Protein AF-A0A699Z115-F1 (afdb_monomer_lite)

Sequence (60 aa):
MVLAELVDSCRSHDFTDIVILHEHRGEPDGLVVCHLPYGPTAYFGLHNTVLRHDIGKKSE

Secondary structure (DSSP, 8-state):
--HHHHHHHHHHTT--EEEEEEEETTEEEEEEEEETTT--EEEEE--S---TTTTT----

Radius of gyration: 15.2 Å; chains: 1; bounding box: 31×20×41 Å

InterPro domains:
  IPR007109 Brix domain [PS50833] (1-60)
  IPR044281 U3 snoRNP protein/Ribosome production factor 1 [PTHR22734] (2-58)

Structure (mmCIF, N/CA/C/O backbone):
data_AF-A0A699Z115-F1
#
_entry.id   AF-A0A699Z115-F1
#
loop_
_atom_site.group_PDB
_atom_site.id
_atom_site.type_symbol
_atom_site.label_atom_id
_atom_site.label_alt_id
_atom_site.label_comp_id
_atom_site.label_asym_id
_atom_site.label_entity_id
_atom_site.label_seq_id
_atom_site.pdbx_PDB_ins_code
_atom_site.Cartn_x
_atom_site.Cartn_y
_atom_site.Cartn_z
_atom_site.occupancy
_atom_site.B_iso_or_equiv
_atom_site.auth_seq_id
_atom_site.auth_comp_id
_atom_site.auth_asym_id
_atom_site.auth_atom_id
_atom_site.pdbx_PDB_model_num
ATOM 1 N N . MET A 1 1 ? 9.052 -2.849 12.622 1.00 51.84 1 MET A N 1
ATOM 2 C CA . MET A 1 1 ? 7.834 -2.773 11.789 1.00 51.84 1 MET A CA 1
ATOM 3 C C . MET A 1 1 ? 6.921 -1.733 12.420 1.00 51.84 1 MET A C 1
ATOM 5 O O . MET A 1 1 ? 6.450 -1.970 13.519 1.00 51.84 1 MET A O 1
ATOM 9 N N . VAL A 1 2 ? 6.766 -0.583 11.757 1.00 77.69 2 VAL A N 1
ATOM 10 C CA . VAL A 1 2 ? 6.093 0.659 12.219 1.00 77.69 2 VAL A CA 1
ATOM 11 C C . VAL A 1 2 ? 4.627 0.721 11.738 1.00 77.69 2 VAL A C 1
ATOM 13 O O . VAL A 1 2 ? 3.927 1.706 11.922 1.00 77.69 2 VAL A O 1
ATOM 16 N N . LEU A 1 3 ? 4.123 -0.350 11.108 1.00 86.50 3 LEU A N 1
ATOM 17 C CA . LEU A 1 3 ? 2.814 -0.331 10.448 1.00 86.50 3 LEU A CA 1
ATOM 18 C C . LEU A 1 3 ? 1.654 -0.104 11.429 1.00 86.50 3 LEU A C 1
ATOM 20 O O . LEU A 1 3 ? 0.717 0.606 11.091 1.00 86.50 3 LEU A O 1
ATOM 24 N N . ALA A 1 4 ? 1.732 -0.660 12.641 1.00 89.94 4 ALA A N 1
ATOM 25 C CA . ALA A 1 4 ? 0.716 -0.435 13.668 1.00 89.94 4 ALA A CA 1
ATOM 26 C C . ALA A 1 4 ? 0.649 1.045 14.084 1.00 89.94 4 ALA A C 1
ATOM 28 O O . ALA A 1 4 ? -0.428 1.627 14.086 1.00 89.94 4 ALA A O 1
ATOM 29 N N . GLU A 1 5 ? 1.803 1.676 14.322 1.00 93.56 5 GLU A N 1
ATOM 30 C CA . GLU A 1 5 ? 1.892 3.100 14.674 1.00 93.56 5 GLU A CA 1
ATOM 31 C C . GLU A 1 5 ? 1.388 4.003 13.537 1.00 93.56 5 GLU A C 1
ATOM 33 O O . GLU A 1 5 ? 0.714 5.001 13.790 1.00 93.56 5 GLU A O 1
ATOM 38 N N . LEU A 1 6 ? 1.660 3.637 12.277 1.00 92.31 6 LEU A N 1
ATOM 39 C CA . LEU A 1 6 ? 1.122 4.341 11.111 1.00 92.31 6 LEU A CA 1
ATOM 40 C C . LEU A 1 6 ? -0.409 4.255 11.069 1.00 92.31 6 LEU A C 1
ATOM 42 O O . LEU A 1 6 ? -1.070 5.274 10.891 1.00 92.31 6 LEU A O 1
ATOM 46 N N . VAL A 1 7 ? -0.969 3.057 11.252 1.00 93.56 7 VAL A N 1
ATOM 47 C CA . VAL A 1 7 ? -2.425 2.843 11.256 1.00 93.56 7 VAL A CA 1
ATOM 48 C C . VAL A 1 7 ? -3.086 3.620 12.393 1.00 93.56 7 VAL A C 1
ATOM 50 O O . VAL A 1 7 ? -4.105 4.273 12.166 1.00 93.56 7 VAL A O 1
ATOM 53 N N . ASP A 1 8 ? -2.505 3.591 13.592 1.00 93.94 8 ASP A N 1
ATOM 54 C CA . ASP A 1 8 ? -3.035 4.313 14.750 1.00 93.94 8 ASP A CA 1
ATOM 55 C C . ASP A 1 8 ? -2.975 5.833 14.544 1.00 93.94 8 ASP A C 1
ATOM 57 O O . ASP A 1 8 ? -3.956 6.525 14.821 1.00 93.94 8 ASP A O 1
ATOM 61 N N . SER A 1 9 ? -1.885 6.346 13.964 1.00 94.94 9 SER A N 1
ATOM 62 C CA . SER A 1 9 ? -1.766 7.758 13.585 1.00 94.94 9 SER A CA 1
ATOM 63 C C . SER A 1 9 ? -2.797 8.161 12.524 1.00 94.94 9 SER A C 1
ATOM 65 O O . SER A 1 9 ? -3.456 9.192 12.658 1.00 94.94 9 SER A O 1
ATOM 67 N N . CYS A 1 10 ? -3.009 7.342 11.489 1.00 95.56 10 CYS A N 1
ATOM 68 C CA . CYS A 1 10 ? -4.021 7.615 10.466 1.00 95.56 10 CYS A CA 1
ATOM 69 C C . CYS A 1 10 ? -5.441 7.621 11.053 1.00 95.56 10 CYS A C 1
ATOM 71 O O . CYS A 1 10 ? -6.244 8.491 10.715 1.00 95.56 10 CYS A O 1
ATOM 73 N N . ARG A 1 11 ? -5.740 6.698 11.976 1.00 93.62 11 ARG A N 1
ATOM 74 C CA . ARG A 1 11 ? -7.023 6.662 12.693 1.00 93.62 11 ARG A CA 1
ATOM 75 C C . ARG A 1 11 ? -7.227 7.878 13.592 1.00 93.62 11 ARG A C 1
ATOM 77 O O . ARG A 1 11 ? -8.349 8.359 13.676 1.00 93.62 11 ARG A O 1
ATOM 84 N N . SER A 1 12 ? -6.180 8.384 14.251 1.00 95.81 12 SER A N 1
ATOM 85 C CA . SER A 1 12 ? -6.303 9.550 15.138 1.00 95.81 12 SER A CA 1
ATOM 86 C C . SER A 1 12 ? -6.445 10.885 14.398 1.00 95.81 12 SER A C 1
ATOM 88 O O . SER A 1 12 ? -6.715 11.895 15.040 1.00 95.81 12 SER A O 1
ATOM 90 N N . HIS A 1 13 ? -6.226 10.904 13.079 1.00 95.88 13 HIS A N 1
ATOM 91 C CA . HIS A 1 13 ? -6.317 12.093 12.224 1.00 95.88 13 HIS A CA 1
ATOM 92 C C . HIS A 1 13 ? -7.415 11.976 11.147 1.00 95.88 13 HIS A C 1
ATOM 94 O O . HIS A 1 13 ? -7.376 12.711 10.163 1.00 95.88 13 HIS A O 1
ATOM 100 N N . ASP A 1 14 ? -8.372 11.054 11.312 1.00 95.19 14 ASP A N 1
ATOM 101 C CA . ASP A 1 14 ? -9.540 10.881 10.431 1.00 95.19 14 ASP A CA 1
ATOM 102 C C . ASP A 1 14 ? -9.208 10.628 8.943 1.00 95.19 14 ASP A C 1
ATOM 104 O O . ASP A 1 14 ? -9.957 11.013 8.041 1.00 95.19 14 ASP A O 1
ATOM 108 N N . PHE A 1 15 ? -8.093 9.944 8.657 1.00 97.56 15 PHE A N 1
ATOM 109 C CA . PHE A 1 15 ? -7.829 9.451 7.303 1.00 97.56 15 PHE A CA 1
ATOM 110 C C . PHE A 1 15 ? -8.829 8.351 6.930 1.00 97.56 15 PHE A C 1
ATOM 112 O O . PHE A 1 15 ? -9.148 7.483 7.743 1.00 97.56 15 PHE A O 1
ATOM 119 N N . THR A 1 16 ? -9.282 8.351 5.675 1.00 97.75 16 THR A N 1
ATOM 120 C CA . THR A 1 16 ? -10.260 7.368 5.188 1.00 97.75 16 THR A CA 1
ATOM 121 C C . THR A 1 16 ? -9.608 6.076 4.726 1.00 97.75 16 THR A C 1
ATOM 123 O O . THR A 1 16 ? -10.180 5.008 4.907 1.00 97.75 16 THR A O 1
ATOM 126 N N . ASP A 1 17 ? -8.413 6.150 4.138 1.00 97.38 17 ASP A N 1
ATOM 127 C CA . ASP A 1 17 ? -7.779 5.014 3.477 1.00 97.38 17 ASP A CA 1
ATOM 128 C C . ASP A 1 17 ? -6.254 5.068 3.607 1.00 97.38 17 ASP A C 1
ATOM 130 O O . ASP A 1 17 ? -5.639 6.134 3.533 1.00 97.38 17 ASP A O 1
ATOM 134 N N . ILE A 1 18 ? -5.637 3.895 3.745 1.00 96.50 18 ILE A N 1
ATOM 135 C CA . ILE A 1 18 ? -4.193 3.696 3.604 1.00 96.50 18 ILE A CA 1
ATOM 136 C C . ILE A 1 18 ? -3.942 2.929 2.311 1.00 96.50 18 ILE A C 1
ATOM 138 O O . ILE A 1 18 ? -4.550 1.884 2.069 1.00 96.50 18 ILE A O 1
ATOM 142 N N . VAL A 1 19 ? -2.999 3.425 1.512 1.00 97.12 19 VAL A N 1
ATOM 143 C CA . VAL A 1 19 ? -2.548 2.776 0.281 1.00 97.12 19 VAL A CA 1
ATOM 144 C C . VAL A 1 19 ? -1.070 2.420 0.406 1.00 97.12 19 VAL A C 1
ATOM 146 O O . VAL A 1 19 ? -0.232 3.304 0.571 1.00 97.12 19 VAL A O 1
ATOM 149 N N . ILE A 1 20 ? -0.750 1.127 0.333 1.00 96.25 20 ILE A N 1
ATOM 150 C CA . ILE A 1 20 ? 0.622 0.605 0.411 1.00 96.25 20 ILE A CA 1
ATOM 151 C C . ILE A 1 20 ? 0.998 0.017 -0.946 1.00 96.25 20 ILE A C 1
ATOM 153 O O . ILE A 1 20 ? 0.249 -0.785 -1.500 1.00 96.25 20 ILE A O 1
ATOM 157 N N . LEU A 1 21 ? 2.164 0.404 -1.457 1.00 97.12 21 LEU A N 1
ATOM 158 C CA . LEU A 1 21 ? 2.746 -0.128 -2.686 1.00 97.12 21 LEU A CA 1
ATOM 159 C C . LEU A 1 21 ? 3.929 -1.036 -2.351 1.00 97.12 21 LEU A C 1
ATOM 161 O O . LEU A 1 21 ? 4.772 -0.685 -1.523 1.00 97.12 21 LEU A O 1
ATOM 165 N N . HIS A 1 22 ? 3.990 -2.179 -3.023 1.00 9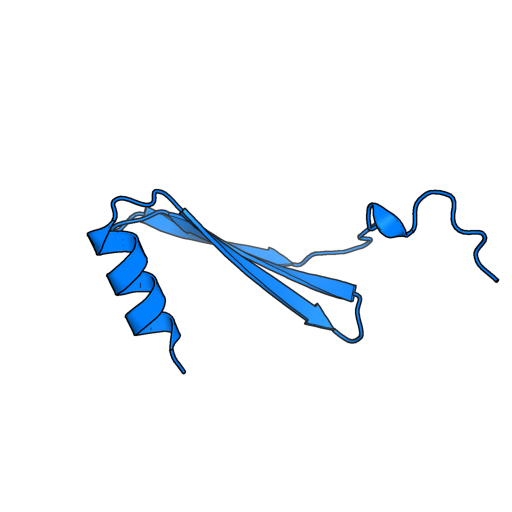6.88 22 HIS A N 1
ATOM 166 C CA . HIS A 1 22 ? 5.156 -3.053 -3.064 1.00 96.88 22 HIS A CA 1
ATOM 167 C C . HIS A 1 22 ? 5.797 -2.979 -4.452 1.00 96.88 22 HIS A C 1
ATOM 169 O O . HIS A 1 22 ? 5.114 -2.741 -5.453 1.00 96.88 22 HIS A O 1
ATOM 175 N N . GLU A 1 23 ? 7.117 -3.133 -4.486 1.00 97.31 23 GLU A N 1
ATOM 176 C CA . GLU A 1 23 ? 7.909 -3.109 -5.710 1.00 97.31 23 GLU A CA 1
ATOM 177 C C . GLU A 1 23 ? 8.970 -4.206 -5.696 1.00 97.31 23 GLU A C 1
ATOM 179 O O . GLU A 1 23 ? 9.470 -4.612 -4.639 1.00 97.31 23 GLU A O 1
ATOM 184 N N . HIS A 1 24 ? 9.323 -4.662 -6.891 1.00 96.69 24 HIS A N 1
ATOM 185 C CA . HIS A 1 24 ? 10.425 -5.566 -7.133 1.00 96.69 24 HIS A CA 1
ATOM 186 C C . HIS A 1 24 ? 11.345 -4.997 -8.217 1.00 96.69 24 HIS A C 1
ATOM 188 O O . HIS A 1 24 ? 11.016 -5.008 -9.402 1.00 96.69 24 HIS A O 1
ATOM 194 N N . ARG A 1 25 ? 12.553 -4.573 -7.819 1.00 94.12 25 ARG A N 1
ATOM 195 C CA . ARG A 1 25 ? 13.612 -4.062 -8.718 1.00 94.12 25 ARG A CA 1
ATOM 196 C C . ARG A 1 25 ? 13.204 -2.820 -9.527 1.00 94.12 25 ARG A C 1
ATOM 198 O O . ARG A 1 25 ? 13.606 -2.680 -10.678 1.00 94.12 25 ARG A O 1
ATOM 205 N N . GLY A 1 26 ? 12.459 -1.910 -8.918 1.00 91.81 26 GLY A N 1
ATOM 206 C CA . GLY A 1 26 ? 11.957 -0.680 -9.526 1.00 91.81 26 GLY A CA 1
ATOM 207 C C . GLY A 1 26 ? 10.570 -0.818 -10.156 1.00 91.81 26 GLY A C 1
ATOM 208 O O . GLY A 1 26 ? 9.969 0.202 -10.482 1.00 91.81 26 GLY A O 1
ATOM 209 N N . GLU A 1 27 ? 10.040 -2.038 -10.281 1.00 94.94 27 GLU A N 1
ATOM 210 C CA . GLU A 1 27 ? 8.729 -2.310 -10.876 1.00 94.94 27 GLU A CA 1
ATOM 211 C C . GLU A 1 27 ? 7.676 -2.580 -9.790 1.00 94.94 27 GLU A C 1
ATOM 213 O O . GLU A 1 27 ? 7.852 -3.504 -8.992 1.00 94.94 27 GLU A O 1
ATOM 218 N N . PRO A 1 28 ? 6.568 -1.819 -9.728 1.00 97.44 28 PRO A N 1
ATOM 219 C CA . PRO A 1 28 ? 5.483 -2.091 -8.788 1.00 97.44 28 PRO A CA 1
ATOM 220 C C . PRO A 1 28 ? 4.805 -3.433 -9.068 1.00 97.44 28 PRO A C 1
ATOM 222 O O . PRO A 1 28 ? 4.343 -3.679 -10.182 1.00 97.44 28 PRO A O 1
ATOM 225 N N . ASP A 1 29 ? 4.674 -4.272 -8.044 1.00 97.69 29 ASP A N 1
ATOM 226 C CA . ASP A 1 29 ? 4.096 -5.617 -8.163 1.00 97.69 29 ASP A CA 1
ATOM 227 C C . ASP A 1 29 ? 2.889 -5.848 -7.240 1.00 97.69 29 ASP A C 1
ATOM 229 O O . ASP A 1 29 ? 2.101 -6.772 -7.464 1.00 97.69 29 ASP A O 1
ATOM 233 N N . GLY A 1 30 ? 2.684 -4.984 -6.242 1.00 98.00 30 GLY A N 1
ATOM 234 C CA . GLY A 1 30 ? 1.614 -5.128 -5.264 1.00 98.00 30 GLY A CA 1
ATOM 235 C C . GLY A 1 30 ? 1.017 -3.803 -4.809 1.00 98.00 30 GLY A C 1
ATOM 236 O O . GLY A 1 30 ? 1.712 -2.801 -4.645 1.00 98.00 30 GLY A O 1
ATOM 237 N N . LEU A 1 31 ? -0.290 -3.819 -4.560 1.00 98.12 31 LEU A N 1
ATOM 238 C CA . LEU A 1 31 ? -1.047 -2.699 -4.009 1.00 98.12 31 LEU A CA 1
ATOM 239 C C . LEU A 1 31 ? -1.983 -3.209 -2.912 1.00 98.12 31 LEU A C 1
ATOM 241 O O . LEU A 1 31 ? -2.731 -4.166 -3.116 1.00 98.12 31 LEU A O 1
ATOM 245 N N . VAL A 1 32 ? -1.972 -2.546 -1.760 1.00 97.88 32 VAL A N 1
ATOM 246 C CA . VAL A 1 32 ? -2.899 -2.805 -0.655 1.00 97.88 32 VAL A CA 1
ATOM 247 C C . VAL A 1 32 ? -3.693 -1.539 -0.384 1.00 97.88 32 VAL A C 1
ATOM 249 O O . VAL A 1 32 ? -3.101 -0.485 -0.161 1.00 97.88 32 VAL A O 1
ATOM 252 N N . VAL A 1 33 ? -5.019 -1.644 -0.383 1.00 97.88 33 VAL A N 1
ATOM 253 C CA . VAL A 1 33 ? -5.933 -0.551 -0.026 1.00 97.88 33 VAL A CA 1
ATOM 254 C C . VAL A 1 33 ? -6.676 -0.956 1.238 1.00 97.88 33 VAL A C 1
ATOM 256 O O . VAL A 1 33 ? -7.393 -1.953 1.231 1.00 97.88 33 VAL A O 1
ATOM 259 N N . CYS A 1 34 ? -6.494 -0.212 2.323 1.00 97.19 34 CYS A N 1
ATOM 260 C CA . CYS A 1 34 ? -7.128 -0.466 3.614 1.00 97.19 34 CYS A CA 1
ATOM 261 C C . CYS A 1 34 ? -8.035 0.707 3.977 1.00 97.19 34 CYS A C 1
ATOM 263 O O . CYS A 1 34 ? -7.538 1.810 4.199 1.00 97.19 34 CYS A O 1
ATOM 265 N N . HIS A 1 35 ? -9.342 0.461 4.052 1.00 97.81 35 HIS A N 1
ATOM 266 C CA . HIS A 1 35 ? -10.304 1.472 4.474 1.00 97.81 35 HIS A CA 1
ATOM 267 C C . HIS A 1 35 ? -10.365 1.547 6.006 1.00 97.81 35 HIS A C 1
ATOM 269 O O . HIS A 1 35 ? -10.482 0.532 6.698 1.00 97.81 35 HIS A O 1
ATOM 275 N N . LEU A 1 36 ? -10.297 2.752 6.554 1.00 96.62 36 LEU A N 1
ATOM 276 C CA . LEU A 1 36 ? -10.285 3.038 7.985 1.00 96.62 36 LEU A CA 1
ATOM 277 C C . LEU A 1 36 ? -11.657 3.552 8.461 1.00 96.62 36 LEU A C 1
ATOM 279 O O . LEU A 1 36 ? -12.462 4.009 7.656 1.00 96.62 36 LEU A O 1
ATOM 283 N N . PRO A 1 37 ? -11.962 3.478 9.772 1.00 93.75 37 PRO A N 1
ATOM 284 C CA . PRO A 1 37 ? -11.136 2.914 10.848 1.00 93.75 37 PRO A CA 1
ATOM 285 C C . PRO A 1 37 ? -11.179 1.381 10.932 1.00 93.75 37 PRO A C 1
ATOM 287 O O . PRO A 1 37 ? -10.210 0.774 11.397 1.00 93.75 37 PRO A O 1
ATOM 290 N N . TYR A 1 38 ? -12.265 0.761 10.464 1.00 92.69 38 TYR A N 1
ATOM 291 C CA . TYR A 1 38 ? -12.516 -0.689 10.521 1.00 92.69 38 TYR A CA 1
ATOM 292 C C . TYR A 1 38 ? -13.113 -1.220 9.209 1.00 92.69 38 TYR A C 1
ATOM 294 O O . TYR A 1 38 ? -13.933 -2.139 9.211 1.00 92.69 38 TYR A O 1
ATOM 302 N N . GLY A 1 39 ? -12.759 -0.587 8.092 1.00 94.75 39 GLY A N 1
ATOM 303 C CA . GLY A 1 39 ? -13.187 -1.011 6.770 1.00 94.75 39 GLY A CA 1
ATOM 304 C C . GLY A 1 39 ? -12.395 -2.214 6.250 1.00 94.75 39 GLY A C 1
ATOM 305 O O . GLY A 1 39 ? -11.471 -2.706 6.904 1.00 94.75 39 GLY A O 1
ATOM 306 N N . PRO A 1 40 ? -12.773 -2.730 5.072 1.00 98.06 40 PRO A N 1
ATOM 307 C CA . PRO A 1 40 ? -12.085 -3.858 4.463 1.00 98.06 40 PRO A CA 1
ATOM 308 C C . PRO A 1 40 ? -10.682 -3.477 3.974 1.00 98.06 40 PRO A C 1
ATOM 310 O O . PRO A 1 40 ? -10.399 -2.320 3.655 1.00 98.06 40 PRO A O 1
ATOM 313 N N . THR A 1 41 ? -9.836 -4.497 3.831 1.00 97.88 41 THR A N 1
ATOM 314 C CA . THR A 1 41 ?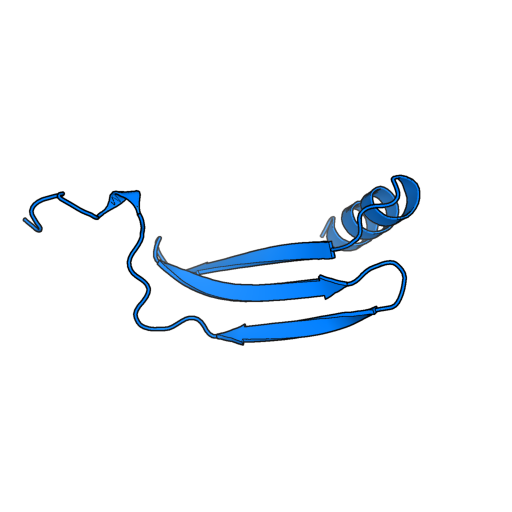 -8.547 -4.396 3.143 1.00 97.88 41 THR A CA 1
ATOM 315 C C . THR A 1 41 ? -8.592 -5.204 1.854 1.00 97.88 41 THR A C 1
ATOM 317 O O . THR A 1 41 ? -8.880 -6.401 1.877 1.00 97.88 41 THR A O 1
ATOM 320 N N . ALA A 1 42 ? -8.291 -4.556 0.735 1.00 98.38 42 ALA A N 1
ATOM 321 C CA . ALA A 1 42 ? -8.174 -5.180 -0.572 1.00 98.38 42 ALA A CA 1
ATOM 322 C C . ALA A 1 42 ? -6.699 -5.309 -0.973 1.00 98.38 42 ALA A C 1
ATOM 324 O O . ALA A 1 42 ? -5.916 -4.372 -0.816 1.00 98.38 42 ALA A O 1
ATOM 325 N N . TYR A 1 43 ? -6.341 -6.477 -1.503 1.00 98.38 43 TYR A N 1
ATOM 326 C CA . TYR A 1 43 ? -4.995 -6.807 -1.965 1.00 98.38 43 TYR A CA 1
ATOM 327 C C . TYR A 1 43 ? -5.027 -7.039 -3.470 1.00 98.38 43 TYR A C 1
ATOM 329 O O . TYR A 1 43 ? -5.863 -7.798 -3.964 1.00 98.38 43 TYR A O 1
ATOM 337 N N . PHE A 1 44 ? -4.099 -6.417 -4.185 1.00 98.50 44 PHE A N 1
ATOM 338 C CA . PHE A 1 44 ? -4.001 -6.506 -5.633 1.00 98.50 44 PHE A CA 1
ATOM 339 C C . PHE A 1 44 ? -2.577 -6.873 -6.041 1.00 98.50 44 PHE A C 1
ATOM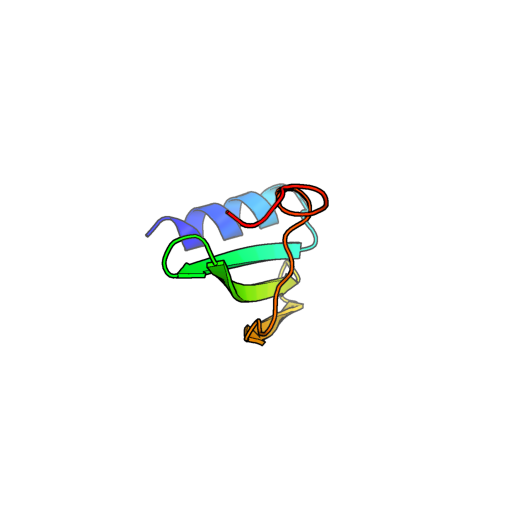 341 O O . PHE A 1 44 ? -1.614 -6.291 -5.539 1.00 98.50 44 PHE A O 1
ATOM 348 N N . GLY A 1 45 ? -2.464 -7.816 -6.976 1.00 98.12 45 GLY A N 1
ATOM 349 C CA . GLY A 1 45 ? -1.253 -8.004 -7.769 1.00 98.12 45 GLY A CA 1
ATOM 350 C C . GLY A 1 45 ? -1.270 -7.045 -8.954 1.00 98.12 45 GLY A C 1
ATOM 351 O O . GLY A 1 45 ? -2.298 -6.905 -9.624 1.00 98.12 45 GLY A O 1
ATOM 352 N N . LEU A 1 46 ? -0.151 -6.370 -9.195 1.00 97.62 46 LEU A N 1
ATOM 353 C CA . LEU A 1 46 ? 0.022 -5.465 -10.324 1.00 97.62 46 LEU A CA 1
ATOM 354 C C . LEU A 1 46 ? 0.822 -6.171 -11.420 1.00 97.62 46 LEU A C 1
ATOM 356 O O . LEU A 1 46 ? 1.848 -6.795 -11.167 1.00 97.62 46 LEU A O 1
ATOM 360 N N . HIS A 1 47 ? 0.332 -6.083 -12.654 1.00 95.94 47 HIS A N 1
ATOM 361 C CA . HIS A 1 47 ? 0.953 -6.705 -13.817 1.00 95.94 47 HIS A CA 1
ATOM 362 C C . HIS A 1 47 ? 0.911 -5.745 -15.000 1.00 95.94 47 HIS A C 1
ATOM 364 O O . HIS A 1 47 ? -0.066 -5.014 -15.167 1.00 95.94 47 HIS A O 1
ATOM 370 N N . ASN A 1 48 ? 1.944 -5.793 -15.845 1.00 94.69 48 ASN A N 1
ATOM 371 C CA . ASN A 1 48 ? 2.065 -4.963 -17.048 1.00 94.69 48 ASN A CA 1
ATOM 3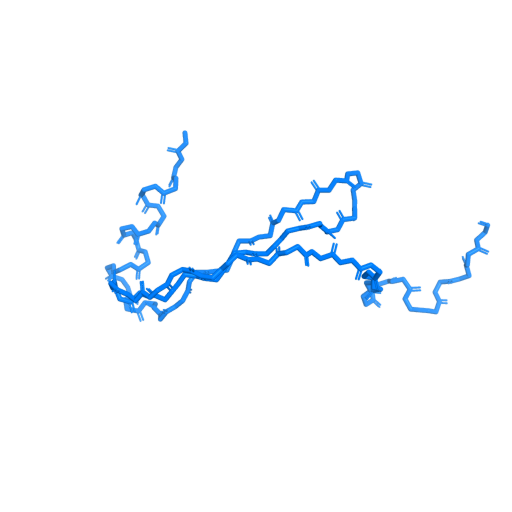72 C C . ASN A 1 48 ? 1.909 -3.460 -16.750 1.00 94.69 48 ASN A C 1
ATOM 374 O O . ASN A 1 48 ? 1.230 -2.731 -17.477 1.00 94.69 48 ASN A O 1
ATOM 378 N N . THR A 1 49 ? 2.499 -3.006 -15.647 1.00 93.44 49 THR A N 1
ATOM 379 C CA . THR A 1 49 ? 2.487 -1.603 -15.240 1.00 93.44 49 THR A CA 1
ATOM 380 C C . THR A 1 49 ? 3.315 -0.760 -16.202 1.00 93.44 49 THR A C 1
ATOM 382 O O . THR A 1 49 ? 4.417 -1.136 -16.581 1.00 93.44 49 THR A O 1
ATOM 385 N N . VAL A 1 50 ? 2.791 0.406 -16.585 1.00 92.56 50 VAL A N 1
ATOM 386 C CA . VAL A 1 50 ? 3.538 1.425 -17.335 1.00 92.56 50 VAL A CA 1
ATOM 387 C C . VAL A 1 50 ? 3.595 2.672 -16.471 1.00 92.56 50 VAL A C 1
ATOM 389 O O . VAL A 1 50 ? 2.562 3.292 -16.197 1.00 92.56 50 VAL A O 1
ATOM 392 N N . LEU A 1 51 ? 4.792 3.038 -16.016 1.00 92.75 51 LEU A N 1
ATOM 393 C CA . LEU A 1 51 ? 4.956 4.175 -15.120 1.00 92.75 51 LEU A CA 1
ATOM 394 C C . LEU A 1 51 ? 4.918 5.483 -15.904 1.00 92.75 51 LEU A C 1
ATOM 396 O O . LEU A 1 51 ? 5.435 5.611 -17.014 1.00 92.75 51 LEU A O 1
ATOM 400 N N . ARG A 1 52 ? 4.315 6.508 -15.293 1.00 91.44 52 ARG A N 1
ATOM 401 C CA . ARG A 1 52 ? 4.155 7.825 -15.927 1.00 91.44 52 ARG A CA 1
ATOM 402 C C . ARG A 1 52 ? 5.490 8.430 -16.370 1.00 91.44 52 ARG A C 1
ATOM 404 O O . ARG A 1 52 ? 5.517 9.144 -17.366 1.00 91.44 52 ARG A O 1
ATOM 411 N N . HIS A 1 53 ? 6.564 8.167 -15.631 1.00 89.62 53 HIS A N 1
ATOM 412 C CA . HIS A 1 53 ? 7.888 8.725 -15.897 1.00 89.62 53 HIS A CA 1
ATOM 413 C C . HIS A 1 53 ? 8.659 8.005 -17.014 1.00 89.62 53 HIS A C 1
ATOM 415 O O . HIS A 1 53 ? 9.698 8.514 -17.434 1.00 89.62 53 HIS A O 1
ATOM 421 N N . ASP A 1 54 ? 8.160 6.872 -17.509 1.00 87.06 54 ASP A N 1
ATOM 422 C CA . ASP A 1 54 ? 8.742 6.156 -18.652 1.00 87.06 54 ASP A CA 1
ATOM 423 C C . ASP A 1 54 ? 8.079 6.539 -19.974 1.00 87.06 54 ASP A C 1
ATOM 425 O O . ASP A 1 54 ? 8.628 6.317 -21.052 1.00 87.06 54 ASP A O 1
ATOM 429 N N . ILE A 1 55 ? 6.921 7.202 -19.907 1.00 90.12 55 ILE A N 1
ATOM 430 C CA . ILE A 1 55 ? 6.228 7.709 -21.087 1.00 90.12 55 ILE A CA 1
ATOM 431 C C . ILE A 1 55 ? 7.120 8.732 -21.802 1.00 90.12 55 ILE A C 1
ATOM 433 O O . ILE A 1 55 ? 7.434 9.793 -21.265 1.00 90.12 55 IL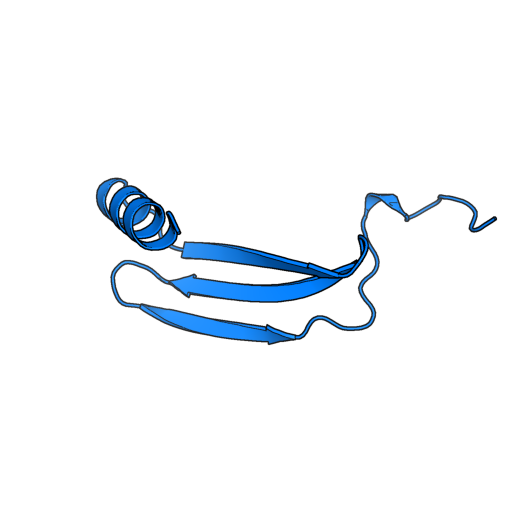E A O 1
ATOM 437 N N . GLY A 1 56 ? 7.493 8.424 -23.045 1.00 83.12 56 GLY A N 1
ATOM 438 C CA . GLY A 1 56 ? 8.293 9.304 -23.899 1.00 83.12 56 GLY A CA 1
ATOM 439 C C . GLY A 1 56 ? 9.806 9.207 -23.688 1.00 83.12 56 GLY A C 1
ATOM 440 O O . GLY A 1 56 ? 10.549 9.809 -24.467 1.00 83.12 56 GLY A O 1
ATOM 441 N N . LYS A 1 57 ? 10.285 8.423 -22.712 1.00 70.88 57 LYS A N 1
ATOM 442 C CA . LYS A 1 57 ? 11.685 7.987 -22.720 1.00 70.88 57 LYS A CA 1
ATOM 443 C C . LYS A 1 57 ? 11.855 6.999 -23.872 1.00 70.88 57 LYS A C 1
ATOM 445 O 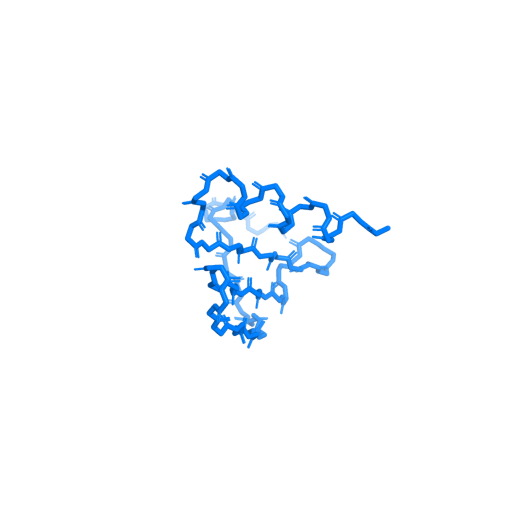O . LYS A 1 57 ? 11.075 6.059 -24.005 1.00 70.88 57 LYS A O 1
ATOM 450 N N . LYS A 1 58 ? 12.850 7.220 -24.735 1.00 55.09 58 LYS A N 1
ATOM 451 C CA . LYS A 1 58 ? 13.267 6.170 -25.670 1.00 55.09 58 LYS A CA 1
ATOM 452 C C . LYS A 1 58 ? 13.780 5.009 -24.824 1.00 55.09 58 LYS A C 1
ATOM 454 O O . LYS A 1 58 ? 14.671 5.220 -24.009 1.00 55.09 58 LYS A O 1
ATOM 459 N N . SER A 1 59 ? 13.205 3.826 -25.005 1.00 60.09 59 SER A N 1
ATOM 460 C CA . SER A 1 59 ? 13.858 2.587 -24.598 1.00 60.09 59 SER A CA 1
ATOM 461 C C . SER A 1 59 ? 15.181 2.523 -25.362 1.00 60.09 59 SER A C 1
ATOM 463 O O . SER A 1 59 ? 15.158 2.414 -26.592 1.00 60.09 59 SER A O 1
ATOM 465 N N . GLU A 1 60 ? 16.298 2.712 -24.667 1.00 56.03 60 GLU A N 1
ATOM 466 C CA . GLU A 1 60 ? 17.610 2.314 -25.186 1.00 56.03 60 GLU A CA 1
ATOM 467 C C . GLU A 1 60 ? 17.746 0.791 -25.147 1.00 56.03 60 GLU A C 1
ATOM 469 O O . GLU A 1 60 ? 17.224 0.175 -24.187 1.00 56.03 60 GLU A O 1
#

Foldseek 3Di:
DCVVVVLVVCQVVVNQWDWDWDDDPPHTFKIWIDGPDDDDIDIDGDDPDDDPVCVPPPDD

Organism: Haematococcus lacustris (NCBI:txid44745)

pLDDT: mean 91.69, std 10.81, range [51.84, 98.5]